Protein AF-A0A955AHC5-F1 (afdb_monomer)

Radius of gyration: 13.58 Å; Cα contacts (8 Å, |Δi|>4): 150; chains: 1; bounding box: 42×23×33 Å

Solvent-accessible surface area (backbone atoms only — not comparable to full-atom values): 5766 Å² total; per-residue (Å²): 141,85,80,69,67,63,62,63,49,51,55,52,32,54,56,32,53,69,45,92,49,63,68,52,18,22,54,23,28,41,51,44,19,76,61,15,57,85,37,28,87,44,42,70,57,33,56,60,31,55,75,43,91,47,65,61,29,22,24,26,14,36,38,16,51,30,45,10,65,39,67,56,87,64,47,48,68,57,37,58,57,32,58,71,45,94,46,67,69,32,22,53,26,20,54,50,16,53,50,52,59,71,45,73,76,79,79,81,126

Sequence (109 aa):
KMREAGVPAIDALVALLNDKEPTVREHAAEALGDIGPTASRAAVALIAALDDEYVKVRRDAVRSLGQIDPDRTIAVPAIEKMLEDPEQIVQDAARQALERLNAPAPSVE

Structure (mmCIF, N/CA/C/O backbone):
data_AF-A0A955AHC5-F1
#
_entry.id   AF-A0A955AHC5-F1
#
loop_
_atom_site.group_PDB
_atom_site.id
_atom_site.type_symbol
_atom_site.label_atom_id
_atom_site.label_alt_id
_atom_site.label_comp_id
_atom_site.label_asym_id
_atom_site.label_entity_id
_atom_site.label_seq_id
_atom_site.pdbx_PDB_ins_code
_atom_site.Cartn_x
_atom_site.Cartn_y
_atom_site.Cartn_z
_atom_site.occupancy
_atom_site.B_iso_or_equiv
_atom_site.auth_seq_id
_atom_site.auth_comp_id
_atom_site.auth_asym_id
_atom_site.auth_atom_id
_atom_site.pdbx_PDB_model_num
ATOM 1 N N . LYS A 1 1 ? 22.052 -4.077 -21.242 1.00 39.88 1 LYS A N 1
ATOM 2 C CA . LYS A 1 1 ? 21.224 -2.843 -21.238 1.00 39.88 1 LYS A CA 1
ATOM 3 C C . LYS A 1 1 ? 19.809 -3.183 -20.742 1.00 39.88 1 LYS A C 1
ATOM 5 O O . LYS A 1 1 ? 18.896 -3.257 -21.541 1.00 39.88 1 LYS A O 1
ATOM 10 N N . MET A 1 2 ? 19.641 -3.444 -19.440 1.00 43.16 2 MET A N 1
ATOM 11 C CA . MET A 1 2 ? 18.359 -3.811 -18.800 1.00 43.16 2 MET A CA 1
ATOM 12 C C . MET A 1 2 ? 17.985 -2.768 -17.733 1.00 43.16 2 MET A C 1
ATOM 14 O O . MET A 1 2 ? 17.784 -3.095 -16.573 1.00 43.16 2 MET A O 1
ATOM 18 N N . ARG A 1 3 ? 17.994 -1.480 -18.092 1.00 47.19 3 ARG A N 1
ATOM 19 C CA . ARG A 1 3 ? 17.544 -0.403 -17.187 1.00 47.19 3 ARG A CA 1
ATOM 20 C C . ARG A 1 3 ? 16.206 0.216 -17.603 1.00 47.19 3 ARG A C 1
ATOM 22 O O . ARG A 1 3 ? 15.646 0.988 -16.843 1.00 47.19 3 ARG A O 1
ATOM 29 N N . GLU A 1 4 ? 15.662 -0.177 -18.755 1.00 46.53 4 GLU A N 1
ATOM 30 C CA . GLU A 1 4 ? 14.426 0.397 -19.308 1.00 46.53 4 GLU A CA 1
ATOM 31 C C . GLU A 1 4 ? 13.185 -0.490 -19.135 1.00 46.53 4 GLU A C 1
ATOM 33 O O . GLU A 1 4 ? 12.092 -0.027 -19.415 1.00 46.53 4 GLU A O 1
ATOM 38 N N . ALA A 1 5 ? 13.302 -1.731 -18.642 1.00 48.94 5 ALA A N 1
ATOM 39 C CA . ALA A 1 5 ? 12.146 -2.632 -18.501 1.00 48.94 5 ALA A CA 1
ATOM 40 C C . ALA A 1 5 ? 11.345 -2.439 -17.195 1.00 48.94 5 ALA A C 1
ATOM 42 O O . ALA A 1 5 ? 10.175 -2.802 -17.140 1.00 48.94 5 ALA A O 1
ATOM 43 N N . GLY A 1 6 ? 11.944 -1.846 -16.154 1.00 54.06 6 GLY A N 1
ATOM 44 C CA . GLY A 1 6 ? 11.273 -1.641 -14.860 1.00 54.06 6 GLY A CA 1
ATOM 45 C C . GLY A 1 6 ? 10.296 -0.460 -14.842 1.00 54.06 6 GLY A C 1
ATOM 46 O O . GLY A 1 6 ? 9.280 -0.504 -14.156 1.00 54.06 6 GLY A O 1
ATOM 47 N N . VAL A 1 7 ? 10.563 0.586 -15.632 1.00 58.00 7 VAL A N 1
ATOM 48 C CA . VAL A 1 7 ? 9.693 1.771 -15.716 1.00 58.00 7 VAL A CA 1
ATOM 49 C C . VAL A 1 7 ? 8.353 1.439 -16.398 1.00 58.00 7 VAL A C 1
ATOM 51 O O . VAL A 1 7 ? 7.332 1.741 -15.792 1.00 58.00 7 VAL A O 1
ATOM 54 N N . PRO A 1 8 ? 8.302 0.749 -17.554 1.00 69.06 8 PRO A N 1
ATOM 55 C CA . PRO A 1 8 ? 7.039 0.327 -18.161 1.00 69.06 8 PRO A CA 1
ATOM 56 C C . PRO A 1 8 ? 6.205 -0.596 -17.264 1.00 69.06 8 PRO A C 1
ATOM 58 O O . PRO A 1 8 ? 4.980 -0.553 -17.315 1.00 69.06 8 PRO A O 1
ATOM 61 N N . ALA A 1 9 ? 6.857 -1.417 -16.433 1.00 84.75 9 ALA A N 1
ATOM 62 C CA . ALA A 1 9 ? 6.171 -2.351 -15.545 1.00 84.75 9 ALA A CA 1
ATOM 63 C C . ALA A 1 9 ? 5.424 -1.635 -14.407 1.00 84.75 9 ALA A C 1
ATOM 65 O O . ALA A 1 9 ? 4.272 -1.961 -14.141 1.00 84.75 9 ALA A O 1
ATOM 66 N N . ILE 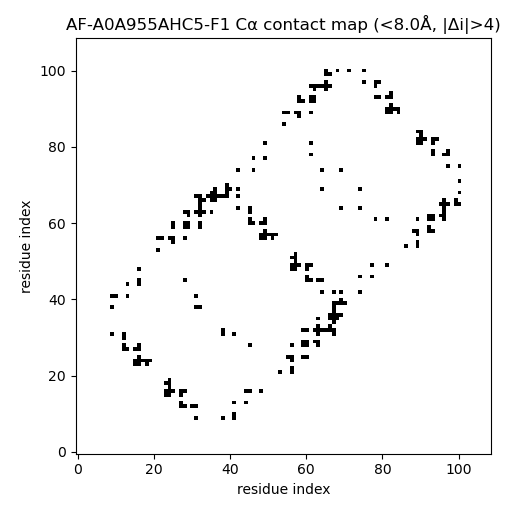A 1 10 ? 6.038 -0.624 -13.778 1.00 93.69 10 ILE A N 1
ATOM 67 C CA . ILE A 1 10 ? 5.388 0.148 -12.705 1.00 93.69 10 ILE A CA 1
ATOM 68 C C . ILE A 1 10 ? 4.166 0.905 -13.236 1.00 93.69 10 ILE A C 1
ATOM 70 O O . ILE A 1 10 ? 3.122 0.880 -12.593 1.00 93.69 10 ILE A O 1
ATOM 74 N N . ASP A 1 11 ? 4.255 1.541 -14.409 1.00 94.00 11 ASP A N 1
ATOM 75 C CA . ASP A 1 11 ? 3.121 2.305 -14.954 1.00 94.00 11 ASP A CA 1
ATOM 76 C C . ASP A 1 11 ? 1.952 1.390 -15.345 1.00 94.00 11 ASP A C 1
ATOM 78 O O . ASP A 1 11 ? 0.791 1.736 -15.127 1.00 94.00 11 ASP A O 1
ATOM 82 N N . ALA A 1 12 ? 2.249 0.191 -15.860 1.00 94.88 12 ALA A N 1
ATOM 83 C CA . ALA A 1 12 ? 1.232 -0.822 -16.122 1.00 94.88 12 ALA A CA 1
ATOM 84 C C . ALA A 1 12 ? 0.544 -1.284 -14.827 1.00 94.88 12 ALA A C 1
ATOM 86 O O . ALA A 1 12 ? -0.681 -1.349 -14.780 1.00 94.88 12 ALA A O 1
ATOM 87 N N . LEU A 1 13 ? 1.307 -1.549 -13.761 1.00 96.69 13 LEU A N 1
ATOM 88 C CA . LEU A 1 13 ? 0.746 -1.920 -12.458 1.00 96.69 13 LEU A CA 1
ATOM 89 C C . LEU A 1 13 ? -0.095 -0.787 -11.853 1.00 96.69 13 LEU A C 1
ATOM 91 O O . LEU A 1 13 ? -1.177 -1.042 -11.335 1.00 96.69 13 LEU A O 1
ATOM 95 N N . VAL A 1 14 ? 0.342 0.469 -11.987 1.00 97.75 14 VAL A N 1
ATOM 96 C CA . VAL A 1 14 ? -0.442 1.640 -11.563 1.00 97.75 14 VAL A CA 1
ATOM 97 C C . VAL A 1 14 ? -1.780 1.715 -12.301 1.00 97.75 14 VAL A C 1
ATOM 99 O O . VAL A 1 14 ? -2.800 2.010 -11.683 1.00 97.75 14 VAL A O 1
ATOM 102 N N . ALA A 1 15 ? -1.812 1.416 -13.602 1.00 97.00 15 ALA A N 1
ATOM 103 C CA . ALA A 1 15 ? -3.069 1.367 -14.346 1.00 97.00 15 ALA A CA 1
ATOM 104 C C . ALA A 1 15 ? -3.997 0.248 -13.835 1.00 97.00 15 ALA A C 1
ATOM 106 O O . ALA A 1 15 ? -5.202 0.463 -13.697 1.00 97.00 15 ALA A O 1
ATOM 107 N N . LEU A 1 16 ? -3.436 -0.919 -13.499 1.00 97.81 16 LEU A N 1
ATOM 108 C CA . LEU A 1 16 ? -4.183 -2.079 -13.000 1.00 97.81 16 LEU A CA 1
ATOM 109 C C . LEU A 1 16 ? -4.790 -1.879 -11.603 1.00 97.81 16 LEU A C 1
ATOM 111 O O . LEU A 1 16 ? -5.739 -2.579 -11.263 1.00 97.81 16 LEU A O 1
ATOM 115 N N . LEU A 1 17 ? -4.342 -0.883 -10.830 1.00 98.12 17 LEU A N 1
ATOM 116 C CA . LEU A 1 17 ? -5.017 -0.471 -9.589 1.00 98.12 17 LEU A CA 1
ATOM 117 C C . LEU A 1 17 ? -6.446 0.050 -9.817 1.00 98.12 17 LEU A C 1
ATOM 119 O O . LEU A 1 17 ? -7.186 0.195 -8.856 1.00 98.12 17 LEU A O 1
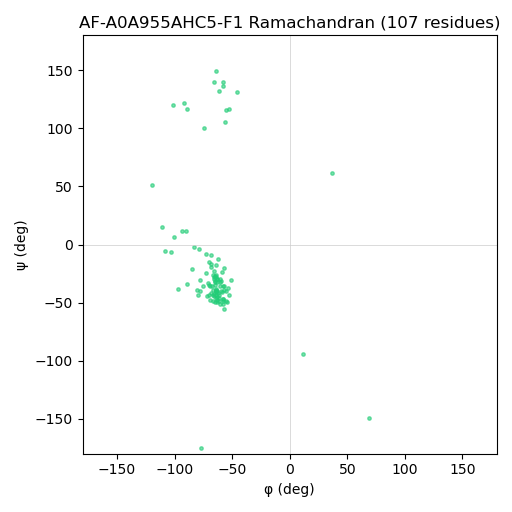ATOM 123 N N . ASN A 1 18 ? -6.846 0.326 -11.062 1.00 97.31 18 ASN A N 1
ATOM 124 C CA . ASN A 1 18 ? -8.206 0.744 -11.419 1.00 97.31 18 ASN A CA 1
ATOM 125 C C . ASN A 1 18 ? -8.956 -0.328 -12.230 1.00 97.31 18 ASN A C 1
ATOM 127 O O . ASN A 1 18 ? -9.963 -0.025 -12.873 1.00 97.31 18 ASN A O 1
ATOM 131 N N . ASP A 1 19 ? -8.459 -1.569 -12.258 1.00 98.38 19 ASP A N 1
ATOM 132 C CA . ASP A 1 19 ? -9.131 -2.648 -12.977 1.00 98.38 19 ASP A CA 1
ATOM 133 C C . ASP A 1 19 ? -10.506 -2.961 -12.363 1.00 98.38 19 ASP A C 1
ATOM 135 O O . ASP A 1 19 ? -10.735 -2.837 -11.157 1.00 98.38 19 ASP A O 1
ATOM 139 N N . LYS A 1 20 ? -11.444 -3.398 -13.204 1.00 97.25 20 LYS A N 1
ATOM 140 C CA . LYS A 1 20 ? -12.794 -3.778 -12.772 1.00 97.25 20 LYS A CA 1
ATOM 141 C C . LYS A 1 20 ? -12.792 -4.972 -11.815 1.00 97.25 20 LYS A C 1
ATOM 143 O O . LYS A 1 20 ? -13.699 -5.086 -10.998 1.00 97.25 20 LYS A O 1
ATOM 148 N N . GLU A 1 21 ? -11.811 -5.862 -11.935 1.00 98.25 21 GLU A N 1
ATOM 149 C CA . GLU A 1 21 ? -11.710 -7.079 -11.142 1.00 98.25 21 GLU A CA 1
ATOM 150 C C . GLU A 1 21 ? -10.925 -6.802 -9.849 1.00 98.25 21 GLU A C 1
ATOM 152 O O . GLU A 1 21 ? -9.730 -6.497 -9.919 1.00 98.25 21 GLU A O 1
ATOM 157 N N . PRO A 1 22 ? -11.535 -6.947 -8.657 1.00 97.94 22 PRO A N 1
ATOM 158 C CA . PRO A 1 22 ? -10.857 -6.679 -7.389 1.00 97.94 22 PRO A CA 1
ATOM 159 C C . PRO A 1 22 ? -9.583 -7.499 -7.196 1.00 97.94 22 PRO A C 1
ATOM 161 O O . PRO A 1 22 ? -8.595 -6.997 -6.666 1.00 97.94 22 PRO A O 1
ATOM 164 N N . THR A 1 23 ? -9.568 -8.744 -7.677 1.00 97.94 23 THR A N 1
ATOM 165 C CA . THR A 1 23 ? -8.370 -9.585 -7.623 1.00 97.94 23 THR A CA 1
ATOM 166 C C . THR A 1 23 ? -7.231 -9.017 -8.472 1.00 97.94 23 THR A C 1
ATOM 168 O O . THR A 1 23 ? -6.078 -9.121 -8.071 1.00 97.94 23 THR A O 1
ATOM 171 N N . VAL A 1 24 ? -7.505 -8.380 -9.614 1.00 98.12 24 VAL A N 1
ATOM 172 C CA . VAL A 1 24 ? -6.452 -7.739 -10.423 1.00 98.12 24 VAL A CA 1
ATOM 173 C C . VAL A 1 24 ? -5.878 -6.526 -9.693 1.00 98.12 24 VAL A C 1
ATOM 175 O O . VAL A 1 24 ? -4.658 -6.372 -9.643 1.00 98.12 24 VAL A O 1
ATOM 178 N N . ARG A 1 25 ? -6.736 -5.715 -9.063 1.00 98.56 25 ARG A N 1
ATOM 179 C CA . ARG A 1 25 ? -6.302 -4.569 -8.249 1.00 98.56 25 ARG A CA 1
ATOM 180 C C . ARG A 1 25 ? -5.454 -4.998 -7.049 1.00 98.56 25 ARG A C 1
ATOM 182 O O . ARG A 1 25 ? -4.432 -4.375 -6.780 1.00 98.56 25 ARG A O 1
ATOM 189 N N . GLU A 1 26 ? -5.846 -6.081 -6.371 1.00 98.19 26 GLU A N 1
ATOM 190 C CA . GLU A 1 26 ? -5.112 -6.672 -5.240 1.00 98.19 26 GLU A CA 1
ATOM 191 C C . GLU A 1 26 ? -3.684 -7.040 -5.659 1.00 98.19 26 GLU A C 1
ATOM 193 O O . GLU A 1 26 ? -2.721 -6.521 -5.095 1.00 98.19 26 GLU A O 1
ATOM 198 N N . HIS A 1 27 ? -3.541 -7.849 -6.714 1.00 97.81 27 HIS A N 1
ATOM 199 C CA . HIS A 1 27 ? -2.225 -8.268 -7.206 1.00 97.81 27 HIS A CA 1
ATOM 200 C C . HIS A 1 27 ? -1.396 -7.095 -7.743 1.00 97.81 27 HIS A C 1
ATOM 202 O O . HIS A 1 27 ? -0.171 -7.116 -7.652 1.00 97.81 27 HIS A O 1
ATOM 208 N N . ALA A 1 28 ? -2.034 -6.062 -8.303 1.00 98.06 28 ALA A N 1
ATOM 209 C CA . ALA A 1 28 ? -1.331 -4.858 -8.729 1.00 98.06 28 ALA A CA 1
ATOM 210 C C . ALA A 1 28 ? -0.734 -4.102 -7.533 1.00 98.06 28 ALA A C 1
ATOM 212 O O . ALA A 1 28 ? 0.431 -3.700 -7.582 1.00 98.06 28 ALA A O 1
ATOM 213 N N . ALA A 1 29 ? -1.503 -3.948 -6.451 1.00 98.44 29 ALA A N 1
ATOM 214 C CA . ALA A 1 29 ? -1.026 -3.334 -5.220 1.00 98.44 29 ALA A CA 1
ATOM 215 C C . ALA A 1 29 ? 0.113 -4.147 -4.592 1.00 98.44 29 ALA A C 1
ATOM 217 O O . ALA A 1 29 ? 1.151 -3.569 -4.271 1.00 98.44 29 ALA A O 1
ATOM 218 N N . GLU A 1 30 ? -0.044 -5.468 -4.478 1.00 98.19 30 GLU A N 1
ATOM 219 C CA . GLU A 1 30 ? 0.983 -6.379 -3.957 1.00 98.19 30 GLU A CA 1
ATOM 220 C C . GLU A 1 30 ? 2.284 -6.287 -4.768 1.00 98.19 30 GLU A C 1
ATOM 222 O O . GLU A 1 30 ? 3.347 -6.011 -4.211 1.00 98.19 30 GLU A O 1
ATOM 227 N N . ALA A 1 31 ? 2.198 -6.401 -6.097 1.00 97.56 31 ALA A N 1
ATOM 228 C CA . ALA A 1 31 ? 3.365 -6.350 -6.972 1.00 97.56 31 ALA A CA 1
ATOM 229 C C . ALA A 1 31 ? 4.127 -5.017 -6.872 1.00 97.56 31 ALA A C 1
ATOM 231 O O . ALA A 1 31 ? 5.356 -4.999 -6.951 1.00 97.56 31 ALA A O 1
ATOM 232 N N . LEU A 1 32 ? 3.427 -3.893 -6.683 1.00 97.62 32 LEU A N 1
ATOM 233 C CA . LEU A 1 32 ? 4.072 -2.596 -6.449 1.00 97.62 32 LEU A CA 1
ATOM 234 C C . LEU A 1 32 ? 4.861 -2.577 -5.133 1.00 97.62 32 LEU A C 1
ATOM 236 O O . LEU A 1 32 ? 5.950 -2.004 -5.094 1.00 97.62 32 LEU A O 1
ATOM 240 N N . GLY A 1 33 ? 4.346 -3.221 -4.084 1.00 96.62 33 GLY A N 1
ATOM 241 C CA . GLY A 1 33 ? 5.041 -3.386 -2.808 1.00 96.62 33 GLY A CA 1
ATOM 242 C C . GLY A 1 33 ? 6.282 -4.267 -2.921 1.00 96.62 33 GLY A C 1
ATOM 243 O O . GLY A 1 33 ? 7.341 -3.901 -2.410 1.00 96.62 33 GLY A O 1
ATOM 244 N N . ASP A 1 34 ? 6.187 -5.369 -3.666 1.00 96.00 34 ASP A N 1
ATOM 245 C CA . ASP A 1 34 ? 7.300 -6.296 -3.912 1.00 96.00 34 ASP A CA 1
ATOM 246 C C . ASP A 1 34 ? 8.439 -5.668 -4.730 1.00 96.00 34 ASP A C 1
ATOM 248 O O . ASP A 1 34 ? 9.610 -6.008 -4.543 1.00 96.00 34 ASP A O 1
ATOM 252 N N . ILE A 1 35 ? 8.127 -4.709 -5.611 1.00 95.00 35 ILE A N 1
ATOM 253 C CA . ILE A 1 35 ? 9.142 -3.893 -6.300 1.00 95.00 35 ILE A CA 1
ATOM 254 C C . ILE A 1 35 ? 9.905 -2.999 -5.303 1.00 95.00 35 ILE A C 1
ATOM 256 O O . ILE A 1 35 ? 11.071 -2.655 -5.536 1.00 95.00 35 ILE A O 1
ATOM 260 N N . GLY A 1 36 ? 9.270 -2.617 -4.193 1.00 93.56 36 GLY A N 1
ATOM 261 C CA . GLY A 1 36 ? 9.873 -1.813 -3.136 1.00 93.56 36 GLY A CA 1
ATOM 262 C C . GLY A 1 36 ? 10.157 -0.367 -3.567 1.00 93.56 36 GLY A C 1
ATOM 263 O O . GLY A 1 36 ? 9.453 0.176 -4.423 1.00 93.56 36 GLY A O 1
ATOM 264 N N . PRO A 1 37 ? 11.196 0.295 -3.018 1.00 94.06 37 PRO A N 1
ATOM 265 C CA . PRO A 1 37 ? 11.398 1.746 -3.162 1.00 94.06 37 PRO A CA 1
ATOM 266 C C . PRO A 1 37 ? 11.493 2.289 -4.595 1.00 94.06 37 PRO A C 1
ATOM 268 O O . PRO A 1 37 ? 11.243 3.468 -4.851 1.00 94.06 37 PRO A O 1
ATOM 271 N N . THR A 1 38 ? 11.804 1.429 -5.570 1.00 92.94 38 THR A N 1
ATOM 272 C CA . THR A 1 38 ? 11.806 1.803 -6.996 1.00 92.94 38 THR A CA 1
ATOM 273 C C . THR A 1 38 ? 10.404 2.185 -7.495 1.00 92.94 38 THR A C 1
ATOM 275 O O . THR A 1 38 ? 10.276 2.982 -8.427 1.00 92.94 38 THR A O 1
ATOM 278 N N . ALA A 1 39 ? 9.349 1.666 -6.861 1.00 94.81 39 ALA A N 1
ATOM 279 C CA . ALA A 1 39 ? 7.953 1.974 -7.147 1.00 94.81 39 ALA A CA 1
ATOM 280 C C . ALA A 1 39 ? 7.403 3.163 -6.340 1.00 94.81 39 ALA A C 1
ATOM 282 O O . ALA A 1 39 ? 6.202 3.408 -6.392 1.00 94.81 39 ALA A O 1
ATOM 283 N N . SER A 1 40 ? 8.241 3.953 -5.655 1.00 94.12 40 SER A N 1
ATOM 284 C CA . SER A 1 40 ? 7.806 5.118 -4.856 1.00 94.12 40 SER A CA 1
ATOM 285 C C . SER A 1 40 ? 6.892 6.093 -5.616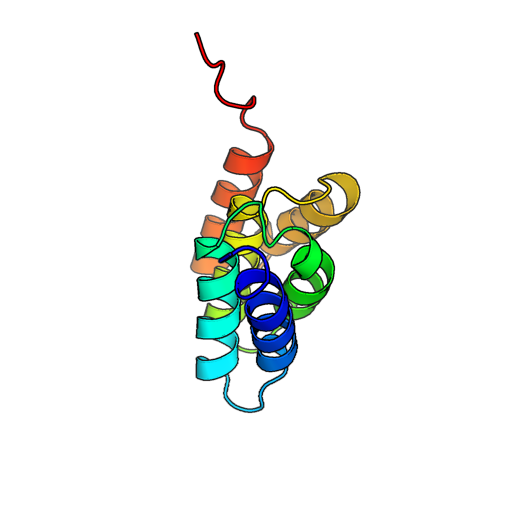 1.00 94.12 40 SER A C 1
ATOM 287 O O . SER A 1 40 ? 5.974 6.668 -5.034 1.00 94.12 40 SER A O 1
ATOM 289 N N . ARG A 1 41 ? 7.052 6.223 -6.942 1.00 93.75 41 ARG A N 1
ATOM 290 C CA . ARG A 1 41 ? 6.164 7.044 -7.788 1.00 93.75 41 ARG A CA 1
ATOM 291 C C . ARG A 1 41 ? 4.709 6.556 -7.860 1.00 93.75 41 ARG A C 1
ATOM 293 O O . ARG A 1 41 ? 3.838 7.325 -8.250 1.00 93.75 41 ARG A O 1
ATOM 300 N N . ALA A 1 42 ? 4.438 5.304 -7.493 1.00 96.69 42 ALA A N 1
ATOM 301 C CA . ALA A 1 42 ? 3.095 4.732 -7.431 1.00 96.69 42 ALA A CA 1
ATOM 302 C C . ALA A 1 42 ? 2.325 5.144 -6.164 1.00 96.69 42 ALA A C 1
ATOM 304 O O . ALA A 1 42 ? 1.146 4.817 -6.038 1.00 96.69 42 ALA A O 1
ATOM 305 N N . ALA A 1 43 ? 2.955 5.881 -5.239 1.00 97.44 43 ALA A N 1
ATOM 306 C CA . ALA A 1 43 ? 2.366 6.248 -3.954 1.00 97.44 43 ALA A CA 1
ATOM 307 C C . ALA A 1 43 ? 0.995 6.916 -4.077 1.00 97.44 43 ALA A C 1
ATOM 309 O O . ALA A 1 43 ? 0.081 6.545 -3.357 1.00 97.44 43 ALA A O 1
ATOM 310 N N . VAL A 1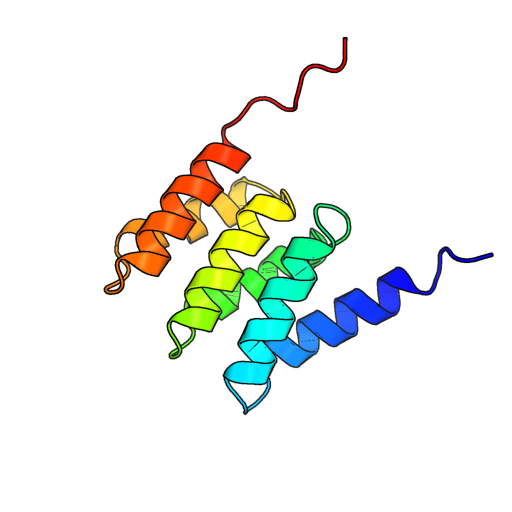 44 ? 0.820 7.852 -5.015 1.00 98.00 44 VAL A N 1
ATOM 311 C CA . VAL A 1 44 ? -0.463 8.555 -5.207 1.00 98.00 44 VAL A CA 1
ATOM 312 C C . VAL A 1 44 ? -1.575 7.608 -5.666 1.00 98.00 44 VAL A C 1
ATOM 314 O O . VAL A 1 44 ? -2.733 7.804 -5.307 1.00 98.00 44 VAL A O 1
ATOM 317 N N . ALA A 1 45 ? -1.242 6.569 -6.433 1.00 98.12 45 ALA A N 1
ATOM 318 C CA . ALA A 1 45 ? -2.221 5.584 -6.876 1.00 98.12 45 ALA A CA 1
ATOM 319 C C . ALA A 1 45 ? -2.566 4.583 -5.759 1.00 98.12 45 ALA A C 1
ATOM 321 O O . ALA A 1 45 ? -3.735 4.262 -5.573 1.00 98.12 45 ALA A O 1
ATOM 322 N N . LEU A 1 46 ? -1.573 4.149 -4.974 1.00 98.38 46 LEU A N 1
ATOM 323 C CA . LEU A 1 46 ? -1.782 3.275 -3.811 1.00 98.38 46 LEU A CA 1
ATOM 324 C C . LEU A 1 46 ? -2.572 3.987 -2.699 1.00 98.38 46 LEU A C 1
ATOM 326 O O . LEU A 1 46 ? -3.575 3.454 -2.249 1.00 98.38 46 LEU A O 1
ATOM 330 N N . ILE A 1 47 ? -2.166 5.212 -2.346 1.00 98.56 47 ILE A N 1
ATOM 331 C CA . ILE A 1 47 ? -3.037 6.393 -2.245 1.00 98.56 47 ILE A CA 1
ATOM 332 C C . ILE A 1 47 ? -4.551 6.160 -2.303 1.00 98.56 47 ILE A C 1
ATOM 334 O O . ILE A 1 47 ? -5.237 5.897 -1.323 1.00 98.56 47 ILE A O 1
ATOM 338 N N . ALA A 1 48 ? -5.054 6.298 -3.527 1.00 98.31 48 ALA A N 1
ATOM 339 C CA . ALA A 1 48 ? -6.457 6.156 -3.870 1.00 98.31 48 ALA A CA 1
ATOM 340 C C . ALA A 1 48 ? -7.000 4.738 -3.623 1.00 98.31 48 ALA A C 1
ATOM 342 O O . ALA A 1 48 ? -8.163 4.590 -3.264 1.00 98.31 48 ALA A O 1
ATOM 343 N N . ALA A 1 49 ? -6.173 3.698 -3.771 1.00 98.31 49 ALA A N 1
ATOM 344 C CA . ALA A 1 49 ? -6.574 2.312 -3.509 1.00 98.31 49 ALA A CA 1
ATOM 345 C C . ALA A 1 49 ? -6.841 2.019 -2.015 1.00 98.31 49 ALA A C 1
ATOM 347 O O . ALA A 1 49 ? -7.382 0.965 -1.681 1.00 98.31 49 ALA A O 1
ATOM 348 N N . LEU A 1 50 ? -6.510 2.946 -1.109 1.00 98.44 50 LEU A N 1
ATOM 349 C CA . LEU A 1 50 ? -6.917 2.876 0.296 1.00 98.44 50 LEU A CA 1
ATOM 350 C C . LEU A 1 50 ? -8.432 3.011 0.489 1.00 98.44 50 LEU A C 1
ATOM 352 O O . LEU A 1 50 ? -8.947 2.514 1.481 1.00 98.44 50 LEU A O 1
ATOM 356 N N . ASP A 1 51 ? -9.145 3.620 -0.459 1.00 97.94 51 ASP A N 1
ATOM 357 C CA . ASP A 1 51 ? -10.605 3.766 -0.425 1.00 97.94 51 ASP A CA 1
ATOM 358 C C . ASP A 1 51 ? -11.332 2.631 -1.182 1.00 97.94 51 ASP A C 1
ATOM 360 O O . ASP A 1 51 ? -12.533 2.715 -1.445 1.00 97.94 51 ASP A O 1
ATOM 364 N N . ASP A 1 52 ? -10.621 1.562 -1.563 1.00 98.50 52 ASP A N 1
ATOM 365 C CA . ASP A 1 52 ? -11.200 0.458 -2.333 1.00 98.50 52 ASP A CA 1
ATOM 366 C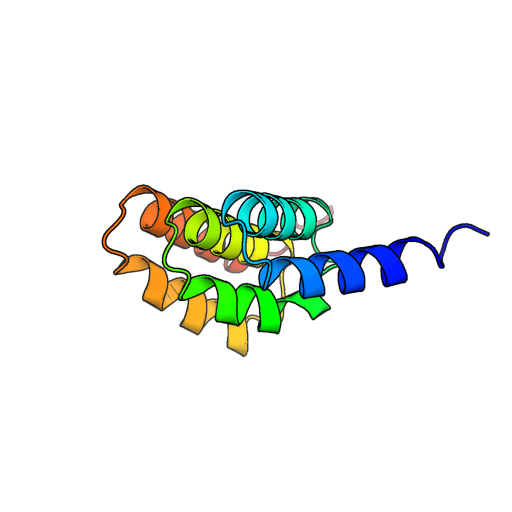 C . ASP A 1 52 ? -12.270 -0.311 -1.540 1.00 98.50 52 ASP A C 1
ATOM 368 O O . ASP A 1 52 ? -12.114 -0.627 -0.356 1.00 98.50 52 ASP A O 1
ATOM 372 N N . GLU A 1 53 ? -13.359 -0.690 -2.209 1.00 97.69 53 GLU A N 1
ATOM 373 C CA . GLU A 1 53 ? -14.431 -1.483 -1.600 1.00 97.69 53 GLU A CA 1
ATOM 374 C C . GLU A 1 53 ? -13.938 -2.850 -1.094 1.00 97.69 53 GLU A C 1
ATOM 376 O O . GLU A 1 53 ? -14.454 -3.384 -0.107 1.00 97.69 53 GLU A O 1
ATOM 381 N N . TYR A 1 54 ? -12.908 -3.412 -1.734 1.00 98.38 54 TYR A N 1
ATOM 382 C CA . TYR A 1 54 ? -12.401 -4.733 -1.423 1.00 98.38 54 TYR A CA 1
ATOM 383 C C . TYR A 1 54 ? -11.279 -4.686 -0.389 1.00 98.38 54 TYR A C 1
ATOM 385 O O . TYR A 1 54 ? -10.203 -4.125 -0.591 1.00 98.38 54 TYR A O 1
ATOM 393 N N . VAL A 1 55 ? -11.512 -5.385 0.720 1.00 98.44 55 VAL A N 1
ATOM 394 C CA . VAL A 1 55 ? -10.637 -5.380 1.900 1.00 98.44 55 VAL A CA 1
ATOM 395 C C . VAL A 1 55 ? -9.193 -5.755 1.571 1.00 98.44 55 VAL A C 1
ATOM 397 O O . VAL A 1 55 ? -8.258 -5.161 2.107 1.00 98.44 55 VAL A O 1
ATOM 400 N N . LYS A 1 56 ? -8.984 -6.736 0.683 1.00 98.38 56 LYS A N 1
ATOM 401 C CA . LYS A 1 56 ? -7.624 -7.169 0.342 1.00 98.38 56 LYS A CA 1
ATOM 402 C C . LYS A 1 56 ? -6.870 -6.129 -0.486 1.00 98.38 56 LYS A C 1
ATOM 404 O O . LYS A 1 56 ? -5.673 -5.982 -0.271 1.00 98.38 56 LYS A O 1
ATOM 409 N N . VAL A 1 57 ? -7.568 -5.369 -1.340 1.00 98.69 57 VAL A N 1
ATOM 410 C CA . VAL A 1 57 ? -6.963 -4.249 -2.077 1.00 98.69 57 VAL A CA 1
ATOM 411 C C . VAL A 1 57 ? -6.488 -3.192 -1.089 1.00 98.69 57 VAL A C 1
ATOM 413 O O . VAL A 1 57 ? -5.316 -2.830 -1.124 1.00 98.69 57 VAL A O 1
ATOM 416 N N . ARG A 1 58 ? -7.341 -2.777 -0.141 1.00 98.69 58 ARG A N 1
ATOM 417 C CA . ARG A 1 58 ? -6.950 -1.809 0.899 1.00 98.69 58 ARG A CA 1
ATOM 418 C C . ARG A 1 58 ? -5.757 -2.300 1.716 1.00 98.69 58 ARG A C 1
ATOM 420 O O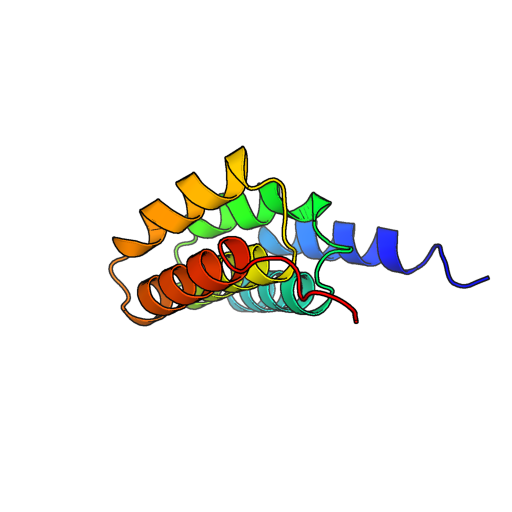 . ARG A 1 58 ? -4.777 -1.580 1.880 1.00 98.69 58 ARG A O 1
ATOM 427 N N . ARG A 1 59 ? -5.807 -3.551 2.192 1.00 98.62 59 ARG A N 1
ATOM 428 C CA . ARG A 1 59 ? -4.719 -4.189 2.954 1.00 98.62 59 ARG A CA 1
ATOM 429 C C . ARG A 1 59 ? -3.392 -4.131 2.196 1.00 98.62 59 ARG A C 1
ATOM 431 O O . ARG A 1 59 ? -2.372 -3.769 2.785 1.00 98.62 59 ARG A O 1
ATOM 438 N N . ASP A 1 60 ? -3.393 -4.521 0.924 1.00 98.44 60 ASP A N 1
ATOM 439 C CA . ASP A 1 60 ? -2.166 -4.589 0.131 1.00 98.44 60 ASP A CA 1
ATOM 440 C C . ASP A 1 60 ? -1.689 -3.204 -0.286 1.00 98.44 60 ASP A C 1
ATOM 442 O O . ASP A 1 60 ? -0.494 -2.946 -0.214 1.00 98.44 60 ASP A O 1
ATOM 446 N N . ALA A 1 61 ? -2.592 -2.268 -0.576 1.00 98.62 61 ALA A N 1
ATOM 447 C CA . ALA A 1 61 ? -2.233 -0.875 -0.806 1.00 98.62 61 ALA A CA 1
ATOM 448 C C . ALA A 1 61 ? -1.497 -0.270 0.403 1.00 98.62 61 ALA A C 1
ATOM 450 O O . ALA A 1 61 ? -0.419 0.308 0.244 1.00 98.62 61 ALA A O 1
ATOM 451 N N . VAL A 1 62 ? -2.013 -0.479 1.620 1.00 98.44 62 VAL A N 1
ATOM 452 C CA . VAL A 1 62 ? -1.356 -0.037 2.862 1.00 98.44 62 VAL A CA 1
ATOM 453 C C . VAL A 1 62 ? 0.008 -0.695 3.048 1.00 98.44 62 VAL A C 1
ATOM 455 O O . VAL A 1 62 ? 0.993 -0.011 3.340 1.00 98.44 62 VAL A O 1
ATOM 458 N N . ARG A 1 63 ? 0.086 -2.022 2.886 1.00 98.12 63 ARG A N 1
ATOM 459 C CA . ARG A 1 63 ? 1.349 -2.757 3.033 1.00 98.12 63 ARG A CA 1
ATOM 460 C C . ARG A 1 63 ? 2.396 -2.227 2.056 1.00 98.12 63 ARG A C 1
ATOM 462 O O . ARG A 1 63 ? 3.516 -1.936 2.478 1.00 98.12 63 ARG A O 1
ATOM 469 N N . SER A 1 64 ? 2.008 -2.054 0.797 1.00 98.19 64 SER A N 1
ATOM 470 C CA . SER A 1 64 ? 2.878 -1.582 -0.272 1.00 98.19 64 SER A CA 1
ATOM 471 C C . SER A 1 64 ? 3.369 -0.165 -0.021 1.00 98.19 64 SER A C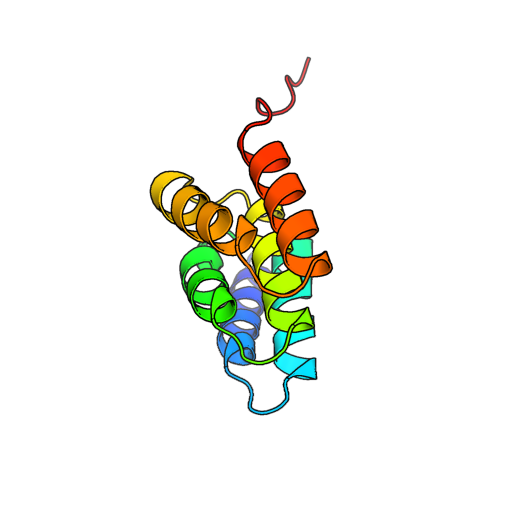 1
ATOM 473 O O . SER A 1 64 ? 4.556 0.090 -0.198 1.00 98.19 64 SER A O 1
ATOM 475 N N . LEU A 1 65 ? 2.533 0.741 0.499 1.00 98.06 65 LEU A N 1
ATOM 476 C CA . LEU A 1 65 ? 2.991 2.074 0.913 1.00 98.06 65 LEU A CA 1
ATOM 477 C C . LEU A 1 65 ? 4.110 2.014 1.965 1.00 98.06 65 LEU A C 1
ATOM 479 O O . LEU A 1 65 ? 5.034 2.819 1.911 1.00 98.06 65 LEU A O 1
ATOM 483 N N . GLY A 1 66 ? 4.082 1.044 2.882 1.00 96.12 66 GLY A N 1
ATOM 484 C CA . GLY A 1 66 ? 5.177 0.825 3.833 1.00 96.12 66 GLY A CA 1
ATOM 485 C C . GLY A 1 66 ? 6.442 0.209 3.216 1.00 96.12 66 GLY A C 1
ATOM 486 O O . GLY A 1 66 ? 7.525 0.373 3.768 1.00 96.12 66 GLY A O 1
ATOM 487 N N . GLN A 1 67 ? 6.327 -0.509 2.096 1.00 95.88 67 GLN A N 1
ATOM 488 C CA . GLN A 1 67 ? 7.449 -1.177 1.417 1.00 95.88 67 GLN A CA 1
ATOM 489 C C . GLN A 1 67 ? 8.145 -0.280 0.389 1.00 95.88 67 GLN A C 1
ATOM 491 O O . GLN A 1 67 ? 9.359 -0.376 0.211 1.00 95.88 67 GLN A O 1
ATOM 496 N N . ILE A 1 68 ? 7.393 0.591 -0.290 1.00 95.81 68 ILE A N 1
ATOM 497 C CA . ILE A 1 68 ? 7.945 1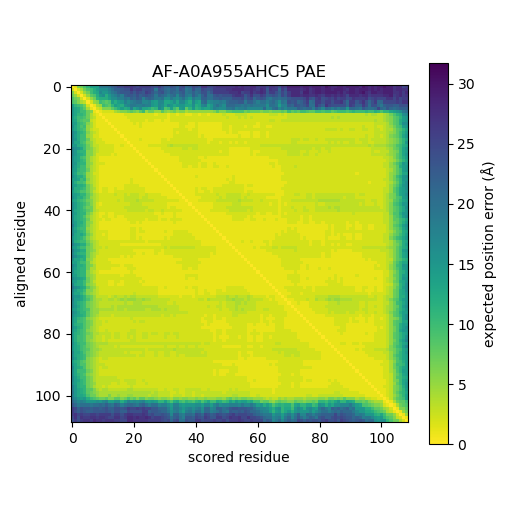.487 -1.313 1.00 95.81 68 ILE A CA 1
ATOM 498 C C . ILE A 1 68 ? 8.573 2.764 -0.731 1.00 95.81 68 ILE A C 1
ATOM 500 O O . ILE A 1 68 ? 9.067 3.572 -1.513 1.00 95.81 68 ILE A O 1
ATOM 504 N N . ASP A 1 69 ? 8.521 2.950 0.597 1.00 92.94 69 ASP A N 1
ATOM 505 C CA . ASP A 1 69 ? 9.056 4.102 1.355 1.00 92.94 69 ASP A CA 1
ATOM 506 C C . ASP A 1 69 ? 8.896 5.441 0.600 1.00 92.94 69 ASP A C 1
ATOM 508 O O . ASP A 1 69 ? 9.880 6.067 0.197 1.00 92.94 69 ASP A O 1
ATOM 512 N N . PRO A 1 70 ? 7.648 5.852 0.301 1.00 93.62 70 PRO A N 1
ATOM 513 C CA . PRO A 1 70 ? 7.383 7.053 -0.474 1.00 93.62 70 PRO A CA 1
ATOM 514 C C . PRO A 1 70 ? 7.568 8.307 0.391 1.00 93.62 70 PRO A C 1
ATOM 516 O O . PRO A 1 70 ? 7.936 8.237 1.564 1.00 93.62 70 PRO A O 1
ATOM 519 N N . ASP A 1 71 ? 7.266 9.482 -0.168 1.00 93.81 71 ASP A N 1
ATOM 520 C CA . ASP A 1 71 ? 7.237 10.712 0.624 1.00 93.81 71 ASP A CA 1
ATOM 521 C C . ASP A 1 71 ? 6.287 10.553 1.828 1.00 93.81 71 ASP A C 1
ATOM 523 O O . ASP A 1 71 ? 5.071 10.368 1.716 1.00 93.81 71 ASP A O 1
ATOM 527 N N . ARG A 1 72 ? 6.879 10.611 3.017 1.00 93.44 72 ARG A N 1
ATOM 528 C CA . ARG A 1 72 ? 6.196 10.364 4.286 1.00 93.44 72 ARG A CA 1
ATOM 529 C C . ARG A 1 72 ? 5.161 11.432 4.587 1.00 93.44 72 ARG A C 1
ATOM 531 O O . ARG A 1 72 ? 4.182 11.135 5.262 1.00 93.44 72 ARG A O 1
ATOM 538 N N . THR A 1 73 ? 5.335 12.642 4.055 1.00 94.25 73 THR A N 1
ATOM 539 C CA . THR A 1 73 ? 4.384 13.743 4.244 1.00 94.25 73 THR A CA 1
ATOM 540 C C . THR A 1 73 ? 3.025 13.448 3.612 1.00 94.25 73 THR A C 1
ATOM 542 O O . THR A 1 73 ? 2.012 13.930 4.117 1.00 94.25 73 THR A O 1
ATOM 545 N N . ILE A 1 74 ? 2.985 12.619 2.560 1.00 93.94 74 ILE A N 1
ATOM 546 C CA . ILE A 1 74 ? 1.738 12.182 1.918 1.00 93.94 74 ILE A CA 1
ATOM 547 C C . ILE A 1 74 ? 1.273 10.814 2.424 1.00 93.94 74 ILE A C 1
ATOM 549 O O . ILE A 1 74 ? 0.075 10.608 2.604 1.00 93.94 74 ILE A O 1
ATOM 553 N N . ALA A 1 75 ? 2.197 9.880 2.674 1.00 95.06 75 ALA A N 1
ATOM 554 C CA . ALA A 1 75 ? 1.836 8.505 3.004 1.00 95.06 75 ALA A CA 1
ATOM 555 C C . ALA A 1 75 ? 1.437 8.322 4.469 1.00 95.06 75 ALA A C 1
ATOM 557 O O . ALA A 1 75 ? 0.475 7.607 4.733 1.00 95.06 75 ALA A O 1
ATOM 558 N N . VAL A 1 76 ? 2.115 8.978 5.418 1.00 96.12 76 VAL A N 1
ATOM 559 C CA . VAL A 1 76 ? 1.818 8.802 6.850 1.00 96.12 76 VAL A CA 1
ATOM 560 C C . VAL A 1 76 ? 0.379 9.213 7.182 1.00 96.12 76 VAL A C 1
ATOM 562 O O . VAL A 1 76 ? -0.341 8.363 7.701 1.00 96.12 76 VAL A O 1
ATOM 565 N N . PRO A 1 77 ? -0.117 10.411 6.801 1.00 97.50 77 PRO A N 1
ATOM 566 C CA . PRO A 1 77 ? -1.500 10.789 7.105 1.00 97.50 77 PRO A CA 1
ATOM 567 C C . PRO A 1 77 ? -2.538 9.885 6.430 1.00 97.50 77 PRO A C 1
ATOM 569 O O . PRO A 1 77 ? -3.641 9.710 6.942 1.00 97.50 77 PRO A O 1
ATOM 572 N N . ALA A 1 78 ? -2.212 9.325 5.260 1.00 97.44 78 ALA A N 1
ATOM 573 C CA . ALA A 1 78 ? -3.087 8.394 4.558 1.00 97.44 78 ALA A CA 1
ATOM 574 C C . ALA A 1 78 ? -3.153 7.036 5.277 1.00 97.44 78 ALA A C 1
ATOM 576 O O . ALA A 1 78 ? -4.241 6.512 5.492 1.00 97.44 78 ALA A O 1
ATOM 577 N N . ILE A 1 79 ? -2.009 6.501 5.712 1.00 97.50 79 ILE A N 1
ATOM 578 C CA . ILE A 1 79 ? -1.935 5.231 6.444 1.00 97.50 79 ILE A CA 1
ATOM 579 C C . ILE A 1 79 ? -2.532 5.363 7.853 1.00 97.50 79 ILE A C 1
ATOM 581 O O . ILE A 1 79 ? -3.185 4.433 8.318 1.00 97.50 79 ILE A O 1
ATOM 585 N N . GLU A 1 80 ? -2.367 6.502 8.532 1.00 97.88 80 GLU A N 1
ATOM 586 C CA . GLU A 1 80 ? -2.965 6.745 9.855 1.00 97.88 80 GLU A CA 1
ATOM 587 C C . GLU A 1 80 ? -4.489 6.596 9.838 1.00 97.88 80 GLU A C 1
ATOM 589 O O . GLU A 1 80 ? -5.049 5.987 10.747 1.00 97.88 80 GLU A O 1
ATOM 594 N N . LYS A 1 81 ? -5.164 7.052 8.774 1.00 97.31 81 LYS A N 1
ATOM 595 C CA . LYS A 1 81 ? -6.615 6.848 8.608 1.00 97.31 81 LYS A CA 1
ATOM 596 C C . LYS A 1 81 ? -6.999 5.371 8.561 1.00 97.31 81 LYS A C 1
ATOM 598 O O . LYS A 1 81 ? -8.058 4.993 9.049 1.00 97.31 81 LYS A O 1
ATOM 603 N N . MET A 1 82 ? -6.125 4.520 8.029 1.00 98.31 82 MET A N 1
ATOM 604 C CA . MET A 1 82 ? -6.381 3.084 7.902 1.00 98.31 82 MET A CA 1
ATOM 605 C C . MET A 1 82 ? -6.321 2.340 9.244 1.00 98.31 82 MET A C 1
ATOM 607 O O . MET A 1 82 ? -6.705 1.174 9.316 1.00 98.31 82 MET A O 1
ATOM 611 N N . LEU A 1 83 ? -5.898 3.002 10.330 1.00 98.00 83 LEU A N 1
ATOM 612 C CA . LEU A 1 83 ? -6.036 2.480 11.694 1.00 98.00 83 LEU A CA 1
ATOM 613 C C . LEU A 1 83 ? -7.500 2.414 12.157 1.00 98.00 83 LEU A C 1
ATOM 615 O O . LEU A 1 83 ? -7.799 1.672 13.091 1.00 98.00 83 LEU A O 1
ATOM 619 N N . GLU A 1 84 ? -8.392 3.162 11.503 1.00 97.44 84 GLU A N 1
ATOM 620 C CA . GLU A 1 84 ? -9.836 3.190 11.762 1.00 97.44 84 GLU A CA 1
ATOM 621 C C . GLU A 1 84 ? -10.635 2.348 10.749 1.00 97.44 84 GLU A C 1
ATOM 623 O O . GLU A 1 84 ? -11.866 2.357 10.776 1.00 97.44 84 GLU A O 1
ATOM 628 N N . ASP A 1 85 ? -9.961 1.606 9.857 1.00 98.38 85 ASP A N 1
ATOM 629 C CA . ASP A 1 85 ? -10.629 0.730 8.889 1.00 98.38 85 ASP A CA 1
ATOM 630 C C . ASP A 1 85 ? -11.509 -0.308 9.614 1.00 98.38 85 ASP A C 1
ATOM 632 O O . ASP A 1 85 ? -11.083 -0.849 10.640 1.00 98.38 85 ASP A O 1
ATOM 636 N N . PRO A 1 86 ? -12.717 -0.633 9.110 1.00 97.44 86 PRO A N 1
ATOM 637 C CA . PRO A 1 86 ? -13.583 -1.638 9.732 1.00 97.44 86 PRO A CA 1
ATOM 638 C C . PRO A 1 86 ? -12.935 -3.025 9.844 1.00 97.44 86 PRO A C 1
ATOM 640 O O . PRO A 1 86 ? -13.330 -3.822 10.695 1.00 97.44 86 PRO A O 1
ATOM 643 N N . GLU A 1 87 ? -11.949 -3.325 9.001 1.00 98.31 87 GLU A N 1
ATOM 644 C CA . GLU A 1 87 ? -11.344 -4.642 8.903 1.00 98.31 87 GLU A CA 1
ATOM 645 C C . GLU A 1 87 ? -10.007 -4.697 9.638 1.00 98.31 87 GLU A C 1
ATOM 647 O O . GLU A 1 87 ? -9.031 -4.032 9.285 1.00 98.31 87 GLU A O 1
ATOM 652 N N . GLN A 1 88 ? -9.930 -5.585 10.629 1.00 97.88 88 GLN A N 1
ATOM 653 C CA . GLN A 1 88 ? -8.750 -5.754 11.481 1.00 97.88 88 GLN A CA 1
ATOM 654 C C . GLN A 1 88 ? -7.463 -5.995 10.674 1.00 97.88 88 GLN A C 1
ATOM 656 O O . GLN A 1 88 ? -6.402 -5.470 11.008 1.00 97.88 88 GLN A O 1
ATOM 661 N N . ILE A 1 89 ? -7.561 -6.745 9.571 1.00 97.88 89 ILE A N 1
ATOM 662 C CA . ILE A 1 89 ? -6.417 -7.046 8.702 1.00 97.88 89 ILE A CA 1
ATOM 663 C C . ILE A 1 89 ? -5.829 -5.799 8.028 1.00 97.88 89 ILE A C 1
ATOM 665 O O . ILE A 1 89 ? -4.634 -5.779 7.733 1.00 97.88 89 ILE A O 1
ATOM 669 N N . VAL A 1 90 ? -6.642 -4.766 7.793 1.00 98.50 90 VAL A N 1
ATOM 670 C CA . VAL A 1 90 ? -6.195 -3.490 7.225 1.00 98.50 90 VAL A CA 1
ATOM 671 C C . VAL A 1 90 ? -5.547 -2.639 8.312 1.00 98.50 90 VAL A C 1
ATOM 673 O O . VAL A 1 90 ? -4.450 -2.122 8.104 1.00 98.50 90 VAL A O 1
ATOM 676 N N . GLN A 1 91 ? -6.144 -2.586 9.505 1.00 98.38 91 GLN A N 1
ATOM 677 C CA . GLN A 1 91 ? -5.556 -1.880 10.646 1.00 98.38 91 GLN A CA 1
ATOM 678 C C . GLN A 1 91 ? -4.173 -2.434 11.019 1.00 98.38 91 GLN A C 1
ATOM 680 O O . GLN A 1 91 ? -3.245 -1.682 11.320 1.00 98.38 91 GLN A O 1
ATOM 685 N N . ASP A 1 92 ? -4.010 -3.758 10.992 1.00 98.25 92 ASP A N 1
ATOM 686 C CA . ASP A 1 92 ? -2.736 -4.406 11.306 1.00 98.25 92 ASP A CA 1
ATOM 687 C C . ASP A 1 92 ? -1.684 -4.150 10.223 1.00 98.25 92 ASP A C 1
ATOM 689 O O . ASP A 1 92 ? -0.505 -3.973 10.542 1.00 98.25 92 ASP A O 1
ATOM 693 N N . ALA A 1 93 ? -2.098 -4.072 8.953 1.00 97.88 93 ALA A N 1
ATOM 694 C CA . ALA A 1 93 ? -1.226 -3.625 7.873 1.00 97.88 93 ALA A CA 1
ATOM 695 C C . ALA A 1 93 ? -0.799 -2.162 8.075 1.00 97.88 93 ALA A C 1
ATOM 697 O O . ALA A 1 93 ? 0.377 -1.851 7.891 1.00 97.88 93 ALA A O 1
ATOM 698 N N . ALA A 1 94 ? -1.710 -1.291 8.518 1.00 98.12 94 ALA A N 1
ATOM 699 C CA . ALA A 1 94 ? -1.430 0.121 8.777 1.00 98.12 94 ALA A CA 1
ATOM 700 C C . ALA A 1 94 ? -0.425 0.310 9.913 1.00 98.12 94 ALA A C 1
ATOM 702 O O . ALA A 1 94 ? 0.565 1.020 9.741 1.00 98.12 94 ALA A O 1
ATOM 703 N N . ARG A 1 95 ? -0.603 -0.403 11.034 1.00 98.00 95 ARG A N 1
ATOM 704 C CA . ARG A 1 95 ? 0.364 -0.415 12.144 1.00 98.00 95 ARG A CA 1
ATOM 705 C C . ARG A 1 95 ? 1.764 -0.809 11.670 1.00 98.00 95 ARG A C 1
ATOM 707 O O . ARG A 1 95 ? 2.726 -0.099 11.948 1.00 98.00 95 ARG A O 1
ATOM 714 N N . GLN A 1 96 ? 1.868 -1.894 10.904 1.00 96.50 96 GLN A N 1
ATOM 715 C CA . GLN A 1 96 ? 3.151 -2.365 10.375 1.00 96.50 96 GLN A CA 1
ATOM 716 C C . GLN A 1 96 ? 3.763 -1.402 9.352 1.00 96.50 96 GLN A C 1
ATOM 718 O O . GLN A 1 96 ? 4.978 -1.232 9.314 1.00 96.50 96 GLN A O 1
ATOM 723 N N . ALA A 1 97 ? 2.950 -0.792 8.488 1.00 96.31 97 ALA A N 1
ATOM 724 C CA . ALA A 1 97 ? 3.430 0.167 7.500 1.00 96.31 97 ALA A CA 1
ATOM 725 C C . ALA A 1 97 ? 3.970 1.435 8.179 1.00 96.31 97 ALA A C 1
ATOM 727 O O . ALA A 1 97 ? 5.064 1.880 7.842 1.00 96.31 97 ALA A O 1
ATOM 728 N N . LEU A 1 98 ? 3.267 1.9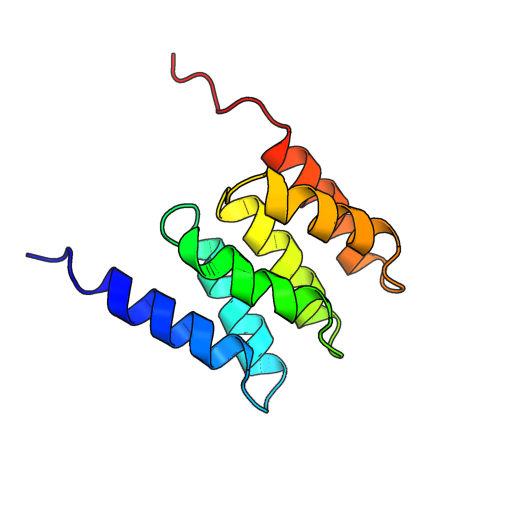60 9.189 1.00 96.25 98 LEU A N 1
ATOM 729 C CA . LEU A 1 98 ? 3.747 3.087 9.993 1.00 96.25 98 LEU A CA 1
ATOM 730 C C . LEU A 1 98 ? 5.019 2.745 10.765 1.00 96.25 98 LEU A C 1
ATOM 732 O O . LEU A 1 98 ? 5.914 3.578 10.833 1.00 96.25 98 LEU A O 1
ATOM 736 N N . GLU A 1 99 ? 5.131 1.537 11.320 1.00 94.50 99 GLU A N 1
ATOM 737 C CA . GLU A 1 99 ? 6.362 1.084 11.977 1.00 94.50 99 GLU A CA 1
ATOM 738 C C . GLU A 1 99 ? 7.540 1.050 10.996 1.00 94.50 99 GLU A C 1
ATOM 740 O O . GLU A 1 99 ? 8.604 1.579 11.306 1.00 94.50 99 GLU A O 1
ATOM 745 N N . ARG A 1 100 ? 7.341 0.501 9.789 1.00 92.50 100 ARG A N 1
ATOM 746 C CA . ARG A 1 100 ? 8.372 0.466 8.738 1.00 92.50 100 ARG A CA 1
ATOM 747 C C . ARG A 1 100 ? 8.804 1.855 8.303 1.00 92.50 100 ARG A C 1
ATOM 749 O O . ARG A 1 100 ? 9.998 2.088 8.152 1.00 92.50 100 ARG A O 1
ATOM 756 N N . LEU A 1 101 ? 7.850 2.767 8.118 1.00 89.44 101 LEU A N 1
ATOM 757 C CA . LEU A 1 101 ? 8.182 4.148 7.809 1.00 89.44 101 LEU A CA 1
ATOM 758 C C . LEU A 1 101 ? 8.916 4.759 9.007 1.00 89.44 101 LEU A C 1
ATOM 760 O O . LEU A 1 101 ? 10.016 5.251 8.850 1.00 89.44 101 LEU A O 1
ATOM 764 N N . ASN A 1 102 ? 8.431 4.654 10.237 1.00 84.81 102 ASN A N 1
ATOM 765 C CA . ASN A 1 102 ? 9.086 5.278 11.393 1.00 84.81 102 ASN A CA 1
ATOM 766 C C . ASN A 1 102 ? 10.424 4.642 11.805 1.00 84.81 102 ASN A C 1
ATOM 768 O O . ASN A 1 102 ? 11.175 5.265 12.561 1.00 84.81 102 ASN A O 1
ATOM 772 N N . ALA A 1 103 ? 10.748 3.443 11.319 1.00 78.94 103 ALA A N 1
ATOM 773 C CA . ALA A 1 103 ? 12.041 2.829 11.555 1.00 78.94 103 ALA A CA 1
ATOM 774 C C . ALA A 1 103 ? 13.160 3.708 10.961 1.00 78.94 103 ALA A C 1
ATOM 776 O O . ALA A 1 103 ? 13.059 4.153 9.810 1.00 78.94 103 ALA A O 1
ATOM 777 N N . PRO A 1 104 ? 14.242 3.981 11.718 1.00 60.12 104 PRO A N 1
ATOM 778 C CA . PRO A 1 104 ? 15.424 4.598 11.137 1.00 60.12 104 PRO A CA 1
ATOM 779 C C . PRO A 1 104 ? 15.918 3.700 10.002 1.00 60.12 104 PRO A C 1
ATOM 781 O O . PRO A 1 104 ? 15.945 2.475 10.158 1.00 60.12 104 PRO A O 1
ATOM 784 N N . ALA A 1 105 ? 16.284 4.301 8.862 1.00 54.81 105 ALA A N 1
ATOM 785 C CA . ALA A 1 105 ? 16.904 3.567 7.762 1.00 54.81 105 ALA A CA 1
ATOM 786 C C . ALA A 1 105 ? 18.001 2.667 8.349 1.00 54.81 105 ALA A C 1
ATOM 788 O O . ALA A 1 105 ? 18.760 3.162 9.191 1.00 54.81 105 ALA A O 1
ATOM 789 N N . PRO A 1 106 ? 18.056 1.368 7.993 1.00 51.66 106 PRO A N 1
ATOM 790 C CA . PRO A 1 106 ? 19.000 0.453 8.610 1.00 51.66 106 PRO A CA 1
ATOM 791 C C . PRO A 1 106 ? 20.392 1.062 8.488 1.00 51.66 106 PRO A C 1
ATOM 793 O O . PRO A 1 106 ? 20.864 1.315 7.378 1.00 51.66 106 PRO A O 1
ATOM 796 N N . SER A 1 107 ? 20.999 1.368 9.637 1.00 40.59 107 SER A N 1
ATOM 797 C CA . SER A 1 107 ? 22.376 1.830 9.711 1.00 40.59 107 SER A CA 1
ATOM 798 C C . SER A 1 107 ? 23.227 0.764 9.039 1.00 40.59 107 SER A C 1
ATOM 800 O O . SER A 1 107 ? 23.384 -0.334 9.567 1.00 40.59 107 SER A O 1
ATOM 802 N N . VAL A 1 108 ? 23.695 1.059 7.832 1.00 44.12 108 VAL A N 1
ATOM 803 C CA . VAL A 1 108 ? 24.679 0.227 7.153 1.00 44.12 108 VAL A CA 1
ATOM 804 C C . VAL A 1 108 ? 25.995 0.515 7.874 1.00 44.12 108 VAL A C 1
ATOM 806 O O . VAL A 1 108 ? 26.556 1.596 7.694 1.00 44.12 108 VAL A O 1
ATOM 809 N N . GLU A 1 109 ? 26.402 -0.377 8.782 1.00 35.41 109 GLU A N 1
ATOM 810 C CA . GLU A 1 109 ? 27.786 -0.425 9.285 1.00 35.41 109 GLU A CA 1
ATOM 811 C C . GLU A 1 109 ? 28.764 -0.784 8.159 1.00 35.41 109 GLU A C 1
ATOM 813 O O . GLU A 1 109 ? 28.407 -1.625 7.298 1.00 35.41 109 GLU A O 1
#

Nearest PDB structures (foldseek):
  1v18-assembly1_A  TM=7.340E-01  e=4.480E-02  Mus musculus
  1oyz-assembly1_A  TM=7.625E-01  e=1.186E-01  Escherichia coli
  6igx-assembly1_B  TM=7.434E-01  e=1.017E-01  Homo sapiens
  4x8q-assembly1_A  TM=6.107E-01  e=2.983E-01  Streptococcus mutans
  7wtx-assembly1_K  TM=4.959E-01  e=2.091E+00  Homo sapiens

pLDDT: mean 90.43, std 16.27, range [35.41, 98.69]

Secondary structure (DSSP, 8-state):
--SSSHHHHHHHHHHHTT-SSHHHHHHHHHHHHHHGGGGGGGHHHHHHHTT-SSHHHHHHHHHHHHHS---HHHHHHHHHHGGG-SSHHHHHHHHHHHHHHHSPPP---

Foldseek 3Di:
DPPPPVVVLLVVLLVQCPDPDVVSVLVSLQVLLVVFQVSLVSLVSLVVQCPPPDPSNNLSSLLSLLRNLHPCVRNVVSLVVQCVPPDPSSVVSSVVSNVSNPDDDPPDD

Mean predicted aligned error: 5.22 Å